Protein AF-A0AAU9V256-F1 (afdb_monomer_lite)

Sequence (180 aa):
MVLEILILAVAWWSEELAALKREMAKRRPKEDDSVRSTDSTFKGGRGGEDQMGIYRMLGRTVKRQKDPSLVRNVVELDVKSSAPIMVKTFYPEDSKEHDSKKHRRVRVLAELTDDGDFFRSMGPPPFTHLELKLANRSFDQKKAPSADGYTADICLHAINLDPDLFLFLLSRCLAIHHFP

Structure (mmCIF, N/CA/C/O backbone):
data_AF-A0AAU9V256-F1
#
_entry.id   AF-A0AAU9V256-F1
#
loop_
_atom_site.group_PDB
_atom_site.id
_atom_site.type_symbol
_atom_site.label_atom_id
_atom_site.label_alt_id
_atom_site.label_comp_id
_atom_site.label_asym_id
_atom_site.label_entity_id
_atom_site.label_seq_id
_atom_site.pdbx_PDB_ins_code
_atom_site.Cartn_x
_atom_site.Cartn_y
_atom_site.Cartn_z
_atom_site.occupancy
_atom_site.B_iso_or_equiv
_atom_site.auth_seq_id
_atom_site.auth_comp_id
_atom_site.auth_asym_id
_atom_site.auth_atom_id
_atom_site.pdbx_PDB_model_num
ATOM 1 N N . MET A 1 1 ? 4.091 9.582 -35.134 1.00 48.31 1 MET A N 1
ATOM 2 C CA . MET A 1 1 ? 3.535 8.240 -35.421 1.00 48.31 1 MET A CA 1
ATOM 3 C C . MET A 1 1 ? 2.966 7.515 -34.197 1.00 48.31 1 MET A C 1
ATOM 5 O O . MET A 1 1 ? 2.010 6.784 -34.376 1.00 48.31 1 MET A O 1
ATOM 9 N N . VAL A 1 2 ? 3.463 7.713 -32.965 1.00 42.72 2 VAL A N 1
ATOM 10 C CA . VAL A 1 2 ? 2.888 7.048 -31.764 1.00 42.72 2 VAL A CA 1
ATOM 11 C C . VAL A 1 2 ? 1.646 7.774 -31.206 1.00 42.72 2 VAL A C 1
ATOM 13 O O . VAL A 1 2 ? 0.757 7.146 -30.643 1.00 42.72 2 VAL A O 1
ATOM 16 N N . LEU A 1 3 ? 1.532 9.089 -31.427 1.00 38.72 3 LEU A N 1
ATOM 17 C CA . LEU A 1 3 ? 0.400 9.905 -30.957 1.00 38.72 3 LEU A CA 1
ATOM 18 C C . LEU A 1 3 ? -0.901 9.720 -31.763 1.00 38.72 3 LEU A C 1
ATOM 20 O O . LEU A 1 3 ? -1.975 9.919 -31.211 1.00 38.72 3 LEU A O 1
ATOM 24 N N . GLU A 1 4 ? -0.838 9.291 -33.027 1.00 41.19 4 GLU A N 1
ATOM 25 C CA . GLU A 1 4 ? -2.047 9.058 -33.842 1.00 41.19 4 GLU A CA 1
ATOM 26 C C . GLU A 1 4 ? -2.717 7.707 -33.548 1.00 41.19 4 GLU A C 1
ATOM 28 O O . GLU A 1 4 ? -3.932 7.582 -33.671 1.00 41.19 4 GLU A O 1
ATOM 33 N N . ILE A 1 5 ? -1.958 6.712 -33.076 1.00 48.91 5 ILE A N 1
ATOM 34 C CA . ILE A 1 5 ? -2.499 5.384 -32.741 1.00 48.91 5 ILE A CA 1
ATOM 35 C C . ILE A 1 5 ? -3.306 5.438 -31.430 1.00 48.91 5 ILE A C 1
ATOM 37 O O . ILE A 1 5 ? -4.350 4.800 -31.317 1.00 48.91 5 ILE A O 1
ATOM 41 N N . LEU A 1 6 ? -2.880 6.257 -30.461 1.00 41.66 6 LEU A N 1
ATOM 42 C CA . LEU A 1 6 ? -3.586 6.428 -29.183 1.00 41.66 6 LEU A CA 1
ATOM 43 C C . LEU A 1 6 ? -4.921 7.175 -29.326 1.00 41.66 6 LEU A C 1
ATOM 45 O O . LEU A 1 6 ? -5.868 6.861 -28.609 1.00 41.66 6 LEU A O 1
ATOM 49 N N . ILE A 1 7 ? -5.034 8.116 -30.269 1.00 46.03 7 ILE A N 1
ATOM 50 C CA . ILE A 1 7 ? -6.287 8.857 -30.498 1.00 46.03 7 ILE A CA 1
ATOM 51 C C . ILE A 1 7 ? -7.340 7.960 -31.172 1.00 46.03 7 ILE A C 1
ATOM 53 O O . ILE A 1 7 ? -8.519 8.029 -30.823 1.00 46.03 7 ILE A O 1
ATOM 57 N N . LEU A 1 8 ? -6.925 7.057 -32.066 1.00 45.56 8 LEU A N 1
ATOM 58 C CA . LEU A 1 8 ? -7.838 6.105 -32.707 1.00 45.56 8 LEU A CA 1
ATOM 59 C C . LEU A 1 8 ? -8.298 4.989 -31.753 1.00 45.56 8 LEU A C 1
ATOM 61 O O . LEU A 1 8 ? -9.453 4.575 -31.823 1.00 45.56 8 LEU A O 1
ATOM 65 N N . ALA A 1 9 ? -7.455 4.555 -30.810 1.00 44.78 9 ALA A N 1
ATOM 66 C CA . ALA A 1 9 ? -7.816 3.516 -29.839 1.00 44.78 9 ALA A CA 1
ATOM 67 C C . ALA A 1 9 ? -8.870 3.977 -28.809 1.00 44.78 9 ALA A C 1
ATOM 69 O O . ALA A 1 9 ? -9.720 3.187 -28.402 1.00 44.78 9 ALA A O 1
ATOM 70 N N . VAL A 1 10 ? -8.857 5.255 -28.408 1.00 45.84 10 VAL A N 1
ATOM 71 C CA . VAL A 1 10 ? -9.817 5.796 -27.423 1.00 45.84 10 VAL A CA 1
ATOM 72 C C . VAL A 1 10 ? -11.188 6.070 -28.052 1.00 45.84 10 VAL A C 1
ATOM 74 O O . VAL A 1 10 ? -12.213 5.852 -27.406 1.00 45.84 10 VAL A O 1
ATOM 77 N N . ALA A 1 11 ? -11.232 6.489 -29.321 1.00 45.78 11 ALA A N 1
ATOM 78 C CA . ALA A 1 11 ? -12.491 6.721 -30.032 1.00 45.78 11 ALA A CA 1
ATOM 79 C C . ALA A 1 11 ? -13.220 5.412 -30.397 1.00 45.78 11 ALA A C 1
ATOM 81 O O . ALA A 1 11 ? -14.449 5.378 -30.410 1.00 45.78 11 ALA A O 1
ATOM 82 N N . TRP A 1 12 ? -12.478 4.327 -30.638 1.00 41.53 12 TRP A N 1
ATOM 83 C CA . TRP A 1 12 ? -13.048 3.038 -31.045 1.00 41.53 12 TRP A CA 1
ATOM 84 C C . TRP A 1 12 ? -13.668 2.244 -29.879 1.00 41.53 12 TRP A C 1
ATOM 86 O O . TRP A 1 12 ? -14.605 1.473 -30.070 1.00 41.53 12 TRP A O 1
ATOM 96 N N . TRP A 1 13 ? -13.227 2.489 -28.641 1.00 44.19 13 TRP A N 1
ATOM 97 C CA . TRP A 1 13 ? -13.645 1.704 -27.471 1.00 44.19 13 TRP A CA 1
ATOM 98 C C . TRP A 1 13 ? -15.035 2.077 -26.907 1.00 44.19 13 TRP A C 1
ATOM 100 O O . TRP A 1 13 ? -15.613 1.323 -26.125 1.00 44.19 13 TRP A O 1
ATOM 110 N N . SER A 1 14 ? -15.606 3.228 -27.279 1.00 57.94 14 SER A N 1
ATOM 111 C CA . SER A 1 14 ? -16.827 3.761 -26.644 1.00 57.94 14 SER A CA 1
ATOM 112 C C . SER A 1 14 ? -18.132 3.202 -27.232 1.00 57.94 14 SER A C 1
ATOM 114 O O . SER A 1 14 ? -19.038 2.805 -26.492 1.00 57.94 14 SER A O 1
ATOM 116 N N . GLU A 1 15 ? -18.241 3.124 -28.561 1.00 58.03 15 GLU A N 1
ATOM 117 C CA . GLU A 1 15 ? -19.492 2.720 -29.221 1.00 58.03 15 GLU A CA 1
ATOM 118 C C . GLU A 1 15 ? -19.719 1.208 -29.187 1.00 58.03 15 GLU A C 1
ATOM 120 O O . GLU A 1 15 ? -20.846 0.765 -28.946 1.00 58.03 15 GLU A O 1
ATOM 125 N N . GLU A 1 16 ? -18.658 0.408 -29.328 1.00 57.62 16 GLU A N 1
ATOM 126 C CA . GLU A 1 16 ? -18.760 -1.049 -29.227 1.00 57.62 16 GLU A CA 1
ATOM 127 C C . GLU A 1 16 ? -19.142 -1.482 -27.811 1.00 57.62 16 GLU A C 1
ATOM 129 O O . GLU A 1 16 ? -20.026 -2.318 -27.661 1.00 57.62 16 GLU A O 1
ATOM 134 N N . LEU A 1 17 ? -18.601 -0.852 -26.759 1.00 59.59 17 LEU A N 1
ATOM 135 C CA . LEU A 1 17 ? -19.026 -1.113 -25.377 1.00 59.59 17 LEU A CA 1
ATOM 136 C C . LEU A 1 17 ? -20.462 -0.650 -25.104 1.00 59.59 17 LEU A C 1
ATOM 138 O O . LEU A 1 17 ? -21.177 -1.295 -24.331 1.00 59.59 17 LEU A O 1
ATOM 142 N N . ALA A 1 18 ? -20.916 0.437 -25.731 1.00 64.12 18 ALA A N 1
ATOM 143 C CA . ALA A 1 18 ? -22.306 0.876 -25.628 1.00 64.12 18 ALA A CA 1
ATOM 144 C C . ALA A 1 18 ? -23.266 -0.110 -26.320 1.00 64.12 18 ALA A C 1
ATOM 146 O O . ALA A 1 18 ? -24.335 -0.413 -25.779 1.00 64.12 18 ALA A O 1
ATOM 147 N N . ALA A 1 19 ? -22.880 -0.655 -27.476 1.00 70.25 19 ALA A N 1
ATOM 148 C CA . ALA A 1 19 ? -23.625 -1.698 -28.173 1.00 70.25 19 ALA A CA 1
ATOM 149 C C . ALA A 1 19 ? -23.603 -3.026 -27.396 1.00 70.25 19 ALA A C 1
ATOM 151 O O . ALA A 1 19 ? -24.653 -3.642 -27.208 1.00 70.25 19 ALA A O 1
ATOM 152 N N . LEU A 1 20 ? -22.449 -3.410 -26.843 1.00 61.28 20 LEU A N 1
ATOM 153 C CA . LEU A 1 20 ? -22.277 -4.624 -26.046 1.00 61.28 20 LEU A CA 1
ATOM 154 C C . LEU A 1 20 ? -23.084 -4.562 -24.743 1.00 61.28 20 LEU A C 1
ATOM 156 O O . LEU A 1 20 ? -23.711 -5.545 -24.362 1.00 61.28 20 LEU A O 1
ATOM 160 N N . LYS A 1 21 ? -23.151 -3.397 -24.082 1.00 64.31 21 LYS A N 1
ATOM 161 C CA . LYS A 1 21 ? -24.004 -3.189 -22.898 1.00 64.31 21 LYS A CA 1
ATOM 162 C C . LYS A 1 21 ? -25.494 -3.288 -23.234 1.00 64.31 21 LYS A C 1
ATOM 164 O O . LYS A 1 21 ? -26.251 -3.850 -22.443 1.00 64.31 21 LYS A O 1
ATOM 169 N N . ARG A 1 22 ? -25.927 -2.792 -24.401 1.00 68.06 22 ARG A N 1
ATOM 170 C CA . ARG A 1 22 ? -27.318 -2.944 -24.875 1.00 68.06 22 ARG A CA 1
ATOM 171 C C . ARG A 1 22 ? -27.646 -4.396 -25.230 1.00 68.06 22 ARG A C 1
ATOM 173 O O . ARG A 1 22 ? -28.740 -4.854 -24.912 1.00 68.06 22 ARG A O 1
ATOM 180 N N . GLU A 1 23 ? -26.702 -5.124 -25.820 1.00 68.06 23 GLU A N 1
ATOM 181 C CA . GLU A 1 23 ? -26.869 -6.536 -26.178 1.00 68.06 23 GLU A CA 1
ATOM 182 C C . GLU A 1 23 ? -26.848 -7.447 -24.938 1.00 68.06 23 GLU A C 1
ATOM 184 O O . GLU A 1 23 ? -27.715 -8.307 -24.785 1.00 68.06 23 GLU A O 1
ATOM 189 N N . MET A 1 24 ? -25.954 -7.198 -23.976 1.00 61.97 24 MET A N 1
ATOM 190 C CA . MET A 1 24 ? -25.928 -7.921 -22.698 1.00 61.97 24 MET A CA 1
ATOM 191 C C . MET A 1 24 ? -27.165 -7.636 -21.833 1.00 61.97 24 MET A C 1
ATOM 193 O O . MET A 1 24 ? -27.662 -8.535 -21.155 1.00 61.97 24 MET A O 1
ATOM 197 N N . ALA A 1 25 ? -27.739 -6.430 -21.910 1.00 62.41 25 ALA A N 1
ATOM 198 C CA . ALA A 1 25 ? -29.023 -6.131 -21.275 1.00 62.41 25 ALA A CA 1
ATOM 199 C C . ALA A 1 25 ? -30.199 -6.905 -21.906 1.00 62.41 25 ALA A C 1
ATOM 201 O O . ALA A 1 25 ? -31.168 -7.200 -21.205 1.00 62.41 25 ALA A O 1
ATOM 202 N N . LYS A 1 26 ? -30.100 -7.266 -23.193 1.00 60.38 26 LYS A N 1
ATOM 203 C CA . LYS A 1 26 ? -31.095 -8.061 -23.932 1.00 60.38 26 LYS A CA 1
ATOM 204 C C . LYS A 1 26 ? -30.964 -9.568 -23.693 1.00 60.38 26 LYS A C 1
ATOM 206 O O . LYS A 1 26 ? -31.946 -10.287 -23.839 1.00 60.38 26 LYS A O 1
ATOM 211 N N . ARG A 1 27 ? -29.767 -10.031 -23.317 1.00 54.31 27 ARG A N 1
ATOM 212 C CA . ARG A 1 27 ? -29.431 -11.451 -23.129 1.00 54.31 27 ARG A CA 1
ATOM 213 C C . ARG A 1 27 ? -29.483 -11.944 -21.689 1.00 54.31 27 ARG A C 1
ATOM 215 O O . ARG A 1 27 ? -29.092 -13.083 -21.464 1.00 54.31 27 ARG A O 1
ATOM 222 N N . ARG A 1 28 ? -29.962 -11.148 -20.724 1.00 49.38 28 ARG A N 1
ATOM 223 C CA . ARG A 1 28 ? -30.163 -11.646 -19.353 1.00 49.38 28 ARG A CA 1
ATOM 224 C C . ARG A 1 28 ? -31.109 -12.860 -19.382 1.00 49.38 28 ARG A C 1
ATOM 226 O O . ARG A 1 28 ? -32.288 -12.673 -19.693 1.00 49.38 28 ARG A O 1
ATOM 233 N N . PRO A 1 29 ? -30.630 -14.080 -19.081 1.00 49.44 29 PRO A N 1
ATOM 234 C CA . PRO A 1 29 ? -31.498 -15.239 -18.946 1.00 49.44 29 PRO A CA 1
ATOM 235 C C . PRO A 1 29 ? -32.359 -15.042 -17.698 1.00 49.44 29 PRO A C 1
ATOM 237 O O . PRO A 1 29 ? -31.872 -14.546 -16.681 1.00 49.44 29 PRO A O 1
ATOM 240 N N . LYS A 1 30 ? -33.643 -15.404 -17.770 1.00 48.97 30 LYS A N 1
ATOM 241 C CA . LYS A 1 30 ? -34.443 -15.593 -16.557 1.00 48.97 30 LYS A CA 1
ATOM 242 C C . LYS A 1 30 ? -33.883 -16.821 -15.849 1.00 48.97 30 LYS A C 1
ATOM 244 O O . LYS A 1 30 ? -33.902 -17.911 -16.406 1.00 48.97 30 LYS A O 1
ATOM 249 N N . GLU A 1 31 ? -33.312 -16.590 -14.681 1.00 42.66 31 GLU A N 1
ATOM 250 C CA . GLU A 1 31 ? -32.727 -17.612 -13.827 1.00 42.66 31 GLU A CA 1
ATOM 251 C C . GLU A 1 31 ? -33.878 -18.389 -13.168 1.00 42.66 31 GLU A C 1
ATOM 253 O O . GLU A 1 31 ? -34.562 -17.882 -12.279 1.00 42.66 31 GLU A O 1
ATOM 258 N N . ASP A 1 32 ? -34.155 -19.581 -13.701 1.00 37.22 32 ASP A N 1
ATOM 259 C CA . ASP A 1 32 ? -35.053 -20.570 -13.108 1.00 37.22 32 ASP A CA 1
ATOM 260 C C . ASP A 1 32 ? -34.256 -21.379 -12.072 1.00 37.22 32 ASP A C 1
ATOM 262 O O . ASP A 1 32 ? -33.474 -22.269 -12.410 1.00 37.22 32 ASP A O 1
ATOM 266 N N . ASP A 1 33 ? -34.448 -21.060 -10.792 1.00 39.25 33 ASP A N 1
ATOM 267 C CA . ASP A 1 33 ? -33.886 -21.813 -9.670 1.00 39.25 33 ASP A CA 1
ATOM 268 C C . ASP A 1 33 ? -34.671 -23.114 -9.448 1.00 39.25 33 ASP A C 1
ATOM 270 O O . ASP A 1 33 ? -35.721 -23.140 -8.798 1.00 39.25 33 ASP A O 1
ATOM 274 N N . SER A 1 34 ? -34.133 -24.233 -9.932 1.00 38.81 34 SER A N 1
ATOM 275 C CA . SER A 1 34 ? -34.590 -25.566 -9.540 1.00 38.81 34 SER A CA 1
ATOM 276 C C . SER A 1 34 ? -33.423 -26.448 -9.106 1.00 38.81 34 SER A C 1
ATOM 278 O O . SER A 1 34 ? -32.857 -27.129 -9.947 1.00 38.81 34 SER A O 1
ATOM 280 N N . VAL A 1 35 ? -33.113 -26.500 -7.803 1.00 36.81 35 VAL A N 1
ATOM 281 C CA . VAL A 1 35 ? -32.825 -27.756 -7.074 1.00 36.81 35 VAL A CA 1
ATOM 282 C C . VAL A 1 35 ? -33.070 -27.531 -5.573 1.00 36.81 35 VAL A C 1
ATOM 284 O O . VAL A 1 35 ? -32.238 -26.969 -4.863 1.00 36.81 35 VAL A O 1
ATOM 287 N N . ARG A 1 36 ? -34.182 -28.053 -5.043 1.00 36.78 36 ARG A N 1
ATOM 288 C CA . ARG A 1 36 ? -34.246 -28.484 -3.638 1.00 36.78 36 ARG A CA 1
ATOM 289 C C . ARG A 1 36 ? -35.082 -29.757 -3.535 1.00 36.78 36 ARG A C 1
ATOM 291 O O . ARG A 1 36 ? -36.273 -29.757 -3.813 1.00 36.78 36 ARG A O 1
ATOM 298 N N . SER A 1 37 ? -34.410 -30.825 -3.132 1.00 32.25 37 SER A N 1
ATOM 299 C CA . SER A 1 37 ? -34.946 -32.116 -2.692 1.00 32.25 37 SER A CA 1
ATOM 300 C C . SER A 1 37 ? -34.361 -32.308 -1.282 1.00 32.25 37 SER A C 1
ATOM 302 O O . SER A 1 37 ? -33.211 -31.925 -1.078 1.00 32.25 37 SER A O 1
ATOM 304 N N . THR A 1 38 ? -35.041 -32.750 -0.228 1.00 37.66 38 THR A N 1
ATOM 305 C CA . THR A 1 38 ? -36.134 -33.720 -0.095 1.00 37.66 38 THR A CA 1
ATOM 306 C C . THR A 1 38 ? -36.946 -33.471 1.190 1.00 37.66 38 THR A C 1
ATOM 308 O O . THR A 1 38 ? -36.399 -33.019 2.194 1.00 37.66 38 THR A O 1
ATOM 311 N N . ASP A 1 39 ? -38.211 -33.899 1.139 1.00 31.80 39 ASP A N 1
ATOM 312 C CA . ASP A 1 39 ? -39.019 -34.546 2.191 1.00 31.80 39 ASP A CA 1
ATOM 313 C C . ASP A 1 39 ? -39.382 -33.832 3.508 1.00 31.80 39 ASP A C 1
ATOM 315 O O . ASP A 1 39 ? -38.611 -33.751 4.457 1.00 31.80 39 ASP A O 1
ATOM 319 N N . SER A 1 40 ? -40.676 -33.548 3.703 1.00 35.94 40 SER A N 1
ATOM 320 C CA . SER A 1 40 ? -41.632 -34.601 4.107 1.00 35.94 40 SER A CA 1
ATOM 321 C C . SER A 1 40 ? -43.061 -34.055 4.303 1.00 35.94 40 SER A C 1
ATOM 323 O O . SER A 1 40 ? -43.328 -33.155 5.090 1.00 35.94 40 SER A O 1
ATOM 325 N N . THR A 1 41 ? -43.976 -34.645 3.535 1.00 42.78 41 THR A N 1
ATOM 326 C CA . THR A 1 41 ? -45.342 -35.079 3.883 1.00 42.78 41 THR A CA 1
ATOM 327 C C . THR A 1 41 ? -46.228 -34.212 4.798 1.00 42.78 41 THR A C 1
ATOM 329 O O . THR A 1 41 ? -46.196 -34.341 6.018 1.00 42.78 41 THR A O 1
ATOM 332 N N . PHE A 1 42 ? -47.225 -33.545 4.201 1.00 29.19 42 PHE A N 1
ATOM 333 C CA . PHE A 1 42 ? -48.564 -33.436 4.803 1.00 29.19 42 PHE A CA 1
ATOM 334 C C . PHE A 1 42 ? -49.650 -33.556 3.719 1.00 29.19 42 PHE A C 1
ATOM 336 O O . PHE A 1 42 ? -49.669 -32.804 2.747 1.00 29.19 42 PHE A O 1
ATOM 343 N N . LYS A 1 43 ? -50.520 -34.566 3.860 1.00 39.59 43 LYS A N 1
ATOM 344 C CA . LYS A 1 43 ? -51.619 -34.899 2.939 1.00 39.59 43 LYS A CA 1
ATOM 345 C C . LYS A 1 43 ? -52.913 -34.188 3.353 1.00 39.59 43 LYS A C 1
ATOM 347 O O . LYS A 1 43 ? -53.278 -34.259 4.520 1.00 39.59 43 LYS A O 1
ATOM 352 N N . GLY A 1 44 ? -53.687 -33.718 2.368 1.00 31.17 44 GLY A N 1
ATOM 353 C CA . GLY A 1 44 ? -55.155 -33.787 2.423 1.00 31.17 44 GLY A CA 1
ATOM 354 C C . GLY A 1 44 ? -55.924 -32.592 1.851 1.00 31.17 44 GLY A C 1
ATOM 355 O O . GLY A 1 44 ? -55.993 -31.552 2.490 1.00 31.17 44 GLY A O 1
ATOM 356 N N . GLY A 1 45 ? -56.597 -32.804 0.711 1.00 30.47 45 GLY A N 1
ATOM 357 C CA . GLY A 1 45 ? -57.720 -31.978 0.241 1.00 30.47 45 GLY A CA 1
ATOM 358 C C . GLY A 1 45 ? -57.773 -31.811 -1.280 1.00 30.47 45 GLY A C 1
ATOM 359 O O . GLY A 1 45 ? -57.103 -30.943 -1.819 1.00 30.47 45 GLY A O 1
ATOM 360 N N . ARG A 1 46 ? -58.559 -32.645 -1.978 1.00 38.97 46 ARG A N 1
ATOM 361 C CA . ARG A 1 46 ? -58.845 -32.515 -3.421 1.00 38.97 46 ARG A CA 1
ATOM 362 C C . ARG A 1 46 ? -60.056 -31.608 -3.644 1.00 38.97 46 ARG A C 1
ATOM 364 O O . ARG A 1 46 ? -61.086 -31.848 -3.020 1.00 38.97 46 ARG A O 1
ATOM 371 N N . GLY A 1 47 ? -59.958 -30.692 -4.607 1.00 32.09 47 GLY A N 1
ATOM 372 C CA . GLY A 1 47 ? -61.119 -30.111 -5.285 1.00 32.09 47 GLY A CA 1
ATOM 373 C C . GLY A 1 47 ? -60.876 -28.730 -5.895 1.00 32.09 47 GLY A C 1
ATOM 374 O O . GLY A 1 47 ? -60.948 -27.745 -5.172 1.00 32.09 47 GLY A O 1
ATOM 375 N N . GLY A 1 48 ? -60.688 -28.678 -7.220 1.00 36.28 48 GLY A N 1
ATOM 376 C CA . GLY A 1 48 ? -61.000 -27.503 -8.047 1.00 36.28 48 GLY A CA 1
ATOM 377 C C . GLY A 1 48 ? -59.814 -26.683 -8.565 1.00 36.28 48 GLY A C 1
ATOM 378 O O . GLY A 1 48 ? -59.419 -25.708 -7.938 1.00 36.28 48 GLY A O 1
ATOM 379 N N . GLU A 1 49 ? -59.316 -27.079 -9.735 1.00 43.12 49 GLU A N 1
ATOM 380 C CA . GLU A 1 49 ? -58.572 -26.288 -10.734 1.00 43.12 49 GLU A CA 1
ATOM 381 C C . GLU A 1 49 ? -59.243 -24.916 -11.003 1.00 43.12 49 GLU A C 1
ATOM 383 O O . GLU A 1 49 ? -60.466 -24.822 -10.960 1.00 43.12 49 GLU A O 1
ATOM 388 N N . ASP A 1 50 ? -58.604 -23.791 -11.332 1.00 47.22 50 ASP A N 1
ATOM 389 C CA . ASP A 1 50 ? -57.206 -23.392 -11.490 1.00 47.22 50 ASP A CA 1
ATOM 390 C C . ASP A 1 50 ? -57.166 -21.844 -11.562 1.00 47.22 50 ASP A C 1
ATOM 392 O O . ASP A 1 50 ? -58.143 -21.203 -11.947 1.00 47.22 50 ASP A O 1
ATOM 396 N N . GLN A 1 51 ? -55.999 -21.253 -11.269 1.00 46.53 51 GLN A N 1
ATOM 397 C CA . GLN A 1 51 ? -55.601 -19.846 -11.518 1.00 46.53 51 GLN A CA 1
ATOM 398 C C . GLN A 1 51 ? -55.884 -18.755 -10.468 1.00 46.53 51 GLN A C 1
ATOM 400 O O . GLN A 1 51 ? -55.945 -17.571 -10.797 1.00 46.53 51 GLN A O 1
ATOM 405 N N . MET A 1 52 ? -55.892 -19.075 -9.177 1.00 45.88 52 MET A N 1
ATOM 406 C CA . MET A 1 52 ? -55.642 -18.055 -8.149 1.00 45.88 52 MET A CA 1
ATOM 407 C C . MET A 1 52 ? -54.852 -18.656 -6.996 1.00 45.88 52 MET A C 1
ATOM 409 O O . MET A 1 52 ? -55.417 -19.302 -6.122 1.00 45.88 52 MET A O 1
ATOM 413 N N . GLY A 1 53 ? -53.539 -18.430 -6.960 1.00 48.78 53 GLY A N 1
ATOM 414 C CA . GLY A 1 53 ? -52.781 -18.782 -5.760 1.00 48.78 53 GLY A CA 1
ATOM 415 C C . GLY A 1 53 ? -51.304 -19.047 -5.968 1.00 48.78 53 GLY A C 1
ATOM 416 O O . GLY A 1 53 ? -50.833 -20.118 -5.617 1.00 48.78 53 GLY A O 1
ATOM 417 N N . ILE A 1 54 ? -50.546 -18.079 -6.485 1.00 38.78 54 ILE A N 1
ATOM 418 C CA . ILE A 1 54 ? -49.081 -18.131 -6.398 1.00 38.78 54 ILE A CA 1
ATOM 419 C C . ILE A 1 54 ? -48.608 -16.872 -5.659 1.00 38.78 54 ILE A C 1
ATOM 421 O O . ILE A 1 54 ? -48.416 -15.802 -6.224 1.00 38.78 54 ILE A O 1
ATOM 425 N N . TYR A 1 55 ? -48.515 -17.042 -4.337 1.00 45.38 55 TYR A N 1
ATOM 426 C CA . TYR A 1 55 ? -47.688 -16.319 -3.369 1.00 45.38 55 TYR A CA 1
ATOM 427 C C . TYR A 1 55 ? -47.822 -14.793 -3.277 1.00 45.38 55 TYR A C 1
ATOM 429 O O . TYR A 1 55 ? -46.885 -14.037 -3.517 1.00 45.38 55 TYR A O 1
ATOM 437 N N . ARG A 1 56 ? -48.913 -14.344 -2.645 1.00 54.25 56 ARG A N 1
ATOM 438 C CA . ARG A 1 56 ? -48.847 -13.167 -1.763 1.00 54.25 56 ARG A CA 1
ATOM 439 C C . ARG A 1 56 ? -48.275 -13.577 -0.400 1.00 54.25 56 ARG A C 1
ATOM 441 O O . ARG A 1 56 ? -48.924 -13.413 0.625 1.00 54.25 56 ARG A O 1
ATOM 448 N N . MET A 1 57 ? -47.061 -14.121 -0.372 1.00 49.81 57 MET A N 1
ATOM 449 C CA . MET A 1 57 ? -46.307 -14.241 0.878 1.00 49.81 57 MET A CA 1
ATOM 450 C C . MET A 1 57 ? -45.446 -12.990 1.000 1.00 49.81 57 MET A C 1
ATOM 452 O O . MET A 1 57 ? -44.231 -13.012 0.838 1.00 49.81 57 MET A O 1
ATOM 456 N N . LEU A 1 58 ? -46.127 -11.870 1.275 1.00 52.75 58 LEU A N 1
ATOM 457 C CA . LEU A 1 58 ? -45.529 -10.775 2.027 1.00 52.75 58 LEU A CA 1
ATOM 458 C C . LEU A 1 58 ? -45.031 -11.415 3.322 1.00 52.75 58 LEU A C 1
ATOM 460 O O . LEU A 1 58 ? -45.805 -11.596 4.265 1.00 52.75 58 LEU A O 1
ATOM 464 N N . GLY A 1 59 ? -43.763 -11.835 3.337 1.00 48.69 59 GLY A N 1
ATOM 465 C CA . GLY A 1 59 ? -43.083 -12.162 4.575 1.00 48.69 59 GLY A CA 1
ATOM 466 C C . GLY A 1 59 ? -43.359 -10.991 5.497 1.00 48.69 59 GLY A C 1
ATOM 467 O O . GLY A 1 59 ? -43.118 -9.847 5.110 1.00 48.69 59 GLY A O 1
ATOM 468 N N . ARG A 1 60 ? -43.986 -11.256 6.647 1.00 54.53 60 ARG A N 1
ATOM 469 C CA . ARG A 1 60 ? -44.182 -10.235 7.671 1.00 54.53 60 ARG A CA 1
ATOM 470 C C . ARG A 1 60 ? -42.792 -9.682 7.949 1.00 54.53 60 ARG A C 1
ATOM 472 O O . ARG A 1 60 ? -42.009 -10.324 8.642 1.00 54.53 60 ARG A O 1
ATOM 479 N N . THR A 1 61 ? -42.460 -8.534 7.366 1.00 54.94 61 THR A N 1
ATOM 480 C CA . THR A 1 61 ? -41.287 -7.780 7.758 1.00 54.94 61 THR A CA 1
ATOM 481 C C . THR A 1 61 ? -41.577 -7.428 9.197 1.00 54.94 61 THR A C 1
ATOM 483 O O . THR A 1 61 ? -42.439 -6.597 9.492 1.00 54.94 61 THR A O 1
ATOM 486 N N . VAL A 1 62 ? -40.922 -8.136 10.118 1.00 63.00 62 VAL A N 1
ATOM 487 C CA . VAL A 1 62 ? -40.792 -7.648 11.483 1.00 63.00 62 VAL A CA 1
ATOM 488 C C . VAL A 1 62 ? -40.298 -6.224 11.299 1.00 63.00 62 VAL A C 1
ATOM 490 O O . VAL A 1 62 ? -39.265 -6.021 10.656 1.00 63.00 62 VAL A O 1
ATOM 493 N N . LYS A 1 63 ? -41.109 -5.238 11.710 1.00 64.94 63 LYS A N 1
ATOM 494 C CA . LYS A 1 63 ? -40.724 -3.831 11.608 1.00 64.94 63 LYS A CA 1
ATOM 495 C C . LYS A 1 63 ? -39.318 -3.758 12.178 1.00 64.94 63 LYS A C 1
ATOM 497 O O . LYS A 1 63 ? -39.135 -4.141 13.333 1.00 64.94 63 LYS A O 1
ATOM 502 N N . ARG A 1 64 ? -38.345 -3.363 11.347 1.00 64.19 64 ARG A N 1
ATOM 503 C CA . ARG A 1 64 ? -36.959 -3.187 11.779 1.00 64.19 64 ARG A CA 1
ATOM 504 C C . ARG A 1 64 ? -37.032 -2.381 13.067 1.00 64.19 64 ARG A C 1
ATOM 506 O O . ARG A 1 64 ? -37.592 -1.282 13.050 1.00 64.19 64 ARG A O 1
ATOM 513 N N . GLN A 1 65 ? -36.600 -2.975 14.181 1.00 64.88 65 GLN A N 1
ATOM 514 C CA . GLN A 1 65 ? -36.535 -2.232 15.430 1.00 64.88 65 GLN A CA 1
ATOM 515 C C . GLN A 1 65 ? -35.693 -0.998 15.131 1.00 64.88 65 GLN A C 1
ATOM 517 O O . GLN A 1 65 ? -34.623 -1.113 1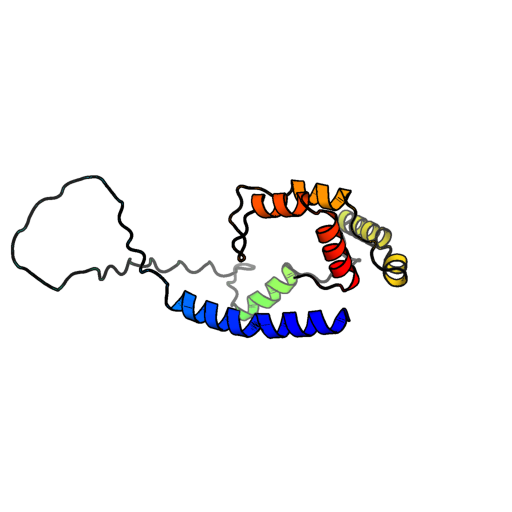4.532 1.00 64.88 65 GLN A O 1
ATOM 522 N N . LYS A 1 66 ? -36.250 0.184 15.412 1.00 66.62 66 LYS A N 1
ATOM 523 C CA . LYS A 1 66 ? -35.489 1.420 15.267 1.00 66.62 66 LYS A CA 1
ATOM 524 C C . LYS A 1 66 ? -34.266 1.285 16.161 1.00 66.62 66 LYS A C 1
ATOM 526 O O . LYS A 1 66 ? -34.410 0.891 17.318 1.00 66.62 66 LYS A O 1
ATOM 531 N N . ASP A 1 67 ? -33.103 1.590 15.599 1.00 73.69 67 ASP A N 1
ATOM 532 C CA . ASP A 1 67 ? -31.878 1.679 16.380 1.00 73.69 67 ASP A CA 1
ATOM 533 C C . ASP A 1 67 ? -32.121 2.654 17.549 1.00 73.69 67 ASP A C 1
ATOM 535 O O . ASP A 1 67 ? -32.839 3.649 17.372 1.00 73.69 67 ASP A O 1
ATOM 539 N N . PRO A 1 68 ? -31.616 2.346 18.755 1.00 73.31 68 PRO A N 1
ATOM 540 C CA . PRO A 1 68 ? -31.880 3.159 19.933 1.00 73.31 68 PRO A CA 1
ATOM 541 C C . PRO A 1 68 ? -31.386 4.596 19.726 1.00 73.31 68 PRO A C 1
ATOM 543 O O . PRO A 1 68 ? -30.313 4.820 19.161 1.00 73.31 68 PRO A O 1
ATOM 546 N N . SER A 1 69 ? -32.173 5.568 20.196 1.00 73.75 69 SER A N 1
ATOM 547 C CA . SER A 1 69 ? -31.809 6.987 20.180 1.00 73.75 69 SER A CA 1
ATOM 548 C C . SER A 1 69 ? -30.474 7.211 20.895 1.00 73.75 69 SER A C 1
ATOM 550 O O . SER A 1 69 ? -30.170 6.559 21.896 1.00 73.75 69 SER A O 1
ATOM 552 N N . LEU A 1 70 ? -29.678 8.170 20.418 1.00 76.12 70 LEU A N 1
ATOM 553 C CA . LEU A 1 70 ? -28.459 8.576 21.115 1.00 76.12 70 LEU A CA 1
ATOM 554 C C . LEU A 1 70 ? -28.836 9.227 22.448 1.00 76.12 70 LEU A C 1
ATOM 556 O O . LEU A 1 70 ? -29.451 10.291 22.467 1.00 76.12 70 LEU A O 1
ATOM 560 N N . VAL A 1 71 ? -28.447 8.598 23.555 1.00 80.19 71 VAL A N 1
ATOM 561 C CA . VAL A 1 71 ? -28.659 9.127 24.906 1.00 80.19 71 VAL A CA 1
ATOM 562 C C . VAL A 1 71 ? -27.358 9.730 25.415 1.00 80.19 71 VAL A C 1
ATOM 564 O O . VAL A 1 71 ? -26.325 9.061 25.457 1.00 80.19 71 VAL A O 1
ATOM 567 N N . ARG A 1 72 ? -27.398 10.991 25.848 1.00 76.44 72 ARG A N 1
ATOM 568 C CA . ARG A 1 72 ? -26.281 11.642 26.543 1.00 76.44 72 ARG A CA 1
ATOM 569 C C . ARG A 1 72 ? -26.808 12.274 27.820 1.00 76.44 72 ARG A C 1
ATOM 571 O O . ARG A 1 72 ? -27.774 13.025 27.776 1.00 76.44 72 ARG A O 1
ATOM 578 N N . ASN A 1 73 ? -26.184 11.962 28.956 1.00 79.50 73 ASN A N 1
ATOM 579 C CA . ASN A 1 73 ? -26.616 12.441 30.275 1.00 79.50 73 ASN A CA 1
ATOM 580 C C . ASN A 1 73 ? -28.120 12.208 30.532 1.00 79.50 73 ASN A C 1
ATOM 582 O O . ASN A 1 73 ? -28.814 13.100 31.008 1.00 79.50 73 ASN A O 1
ATOM 586 N N . VAL A 1 74 ? -28.619 11.008 30.205 1.00 77.38 74 VAL A N 1
ATOM 587 C CA . VAL A 1 74 ? -30.024 10.588 30.411 1.00 77.38 74 VAL A CA 1
ATOM 588 C C . VAL A 1 74 ? -31.049 11.293 29.494 1.00 77.38 74 VAL A C 1
ATOM 590 O O . VAL A 1 74 ? -32.242 11.036 29.599 1.00 77.38 74 VAL A O 1
ATOM 593 N N . VAL A 1 75 ? -30.614 12.124 28.538 1.00 81.00 75 VAL A N 1
ATOM 594 C CA . VAL A 1 75 ? -31.498 12.790 27.564 1.00 81.00 75 VAL A CA 1
ATOM 595 C C . VAL A 1 75 ? -31.328 12.172 26.177 1.00 81.00 75 VAL A C 1
ATOM 597 O O . VAL A 1 75 ? -30.204 12.053 25.682 1.00 81.00 75 VAL A O 1
ATOM 600 N N . GLU A 1 76 ? -32.442 11.791 25.546 1.00 83.06 76 GLU A N 1
ATOM 601 C CA . GLU A 1 76 ? -32.473 11.399 24.132 1.00 83.06 76 GLU A CA 1
ATOM 602 C C . GLU A 1 76 ? -32.233 12.616 23.233 1.00 83.06 76 GLU A C 1
ATOM 604 O O .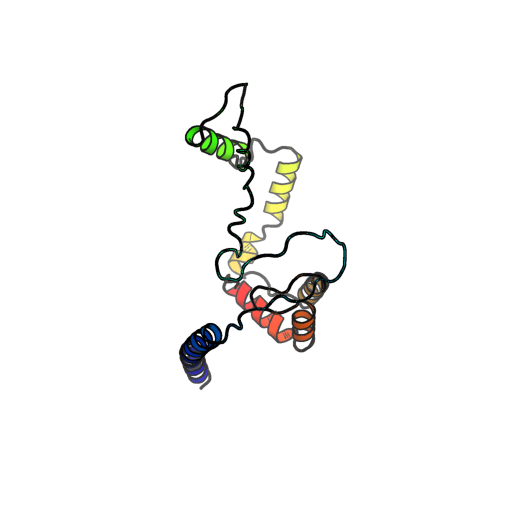 GLU A 1 76 ? -32.897 13.647 23.352 1.00 83.06 76 GLU A O 1
ATOM 609 N N . LEU A 1 77 ? -31.266 12.497 22.326 1.00 78.19 77 LEU A N 1
ATOM 610 C CA . LEU A 1 77 ? -30.897 13.552 21.392 1.00 78.19 77 LEU A CA 1
ATOM 611 C C . LEU A 1 77 ? -31.632 13.379 20.061 1.00 78.19 77 LEU A C 1
ATOM 613 O O . LEU A 1 77 ? -31.638 12.299 19.472 1.00 78.19 77 LEU A O 1
ATOM 617 N N . ASP A 1 78 ? -32.194 14.480 19.564 1.00 83.62 78 ASP A N 1
ATOM 618 C CA . ASP A 1 78 ? -32.707 14.568 18.197 1.00 83.62 78 ASP A CA 1
ATOM 619 C C . ASP A 1 78 ? -31.567 14.446 17.169 1.00 83.62 78 ASP A C 1
ATOM 621 O O . ASP A 1 78 ? -30.411 14.775 17.438 1.00 83.62 78 ASP A O 1
ATOM 625 N N . VAL A 1 79 ? -31.895 14.012 15.953 1.00 79.12 79 VAL A N 1
ATOM 626 C CA . VAL A 1 79 ? -30.934 13.781 14.864 1.00 79.12 79 VAL A CA 1
ATOM 627 C C . VAL A 1 79 ? -30.149 15.054 14.522 1.00 79.12 79 VAL A C 1
ATOM 629 O O . VAL A 1 79 ? -28.948 14.994 14.260 1.00 79.12 79 VAL A O 1
ATOM 632 N N . LYS A 1 80 ? -30.798 16.226 14.554 1.00 84.00 80 LYS A N 1
ATOM 633 C CA . LYS A 1 80 ? -30.137 17.502 14.231 1.00 84.00 80 LYS A CA 1
ATOM 634 C C . LYS A 1 80 ? -29.176 17.964 15.322 1.00 84.00 80 LYS A C 1
ATOM 636 O O . LYS A 1 80 ? -28.173 18.602 15.013 1.00 84.00 80 LYS A O 1
ATOM 641 N N . SER A 1 81 ? -29.475 17.660 16.583 1.00 82.69 81 SER A N 1
ATOM 642 C CA . SER A 1 81 ? -28.628 18.036 17.716 1.00 82.69 81 SER A CA 1
ATOM 643 C C . SER A 1 81 ? -27.529 17.007 17.985 1.00 82.69 81 SER A C 1
ATOM 645 O O . SER A 1 81 ? -26.444 17.385 18.427 1.00 82.69 81 SER A O 1
ATOM 647 N N . SER A 1 82 ? -27.753 15.731 17.661 1.00 84.94 82 SER A N 1
ATOM 648 C CA . SER A 1 82 ? -26.772 14.659 17.836 1.00 84.94 82 SER A CA 1
ATOM 649 C C . SER A 1 82 ? -25.640 14.714 16.807 1.00 84.94 82 SER A C 1
ATOM 651 O O . SER A 1 82 ? -24.482 14.512 17.174 1.00 84.94 82 SER A O 1
ATOM 653 N N . ALA A 1 83 ? -25.935 15.065 15.551 1.00 84.75 83 ALA A N 1
ATOM 654 C CA . ALA A 1 83 ? -24.946 15.137 14.475 1.00 84.75 83 ALA A CA 1
ATOM 655 C C . ALA A 1 83 ? -23.709 16.009 14.805 1.00 84.75 83 ALA A C 1
ATOM 657 O O . ALA A 1 83 ? -22.593 15.488 14.745 1.00 84.75 83 ALA A O 1
ATOM 658 N N . PRO A 1 84 ? -23.830 17.288 15.221 1.00 86.62 84 PRO A N 1
ATOM 659 C CA . PRO A 1 84 ? -22.656 18.105 15.549 1.00 86.62 84 PRO A CA 1
ATOM 660 C C . PRO A 1 84 ? -21.904 17.593 16.785 1.00 86.62 84 PRO A C 1
ATOM 662 O O . PRO A 1 84 ? -20.687 17.751 16.885 1.00 86.62 84 PRO A O 1
ATOM 665 N N . ILE A 1 85 ? -22.608 16.957 17.725 1.00 85.44 85 ILE A N 1
ATOM 666 C CA . ILE A 1 85 ? -22.000 16.349 18.911 1.00 85.44 85 ILE A CA 1
ATOM 667 C C . ILE A 1 85 ? -21.145 15.143 18.511 1.00 85.44 85 ILE A C 1
ATOM 669 O O . ILE A 1 85 ? -20.031 14.993 19.018 1.00 85.44 85 ILE A O 1
ATOM 673 N N . MET A 1 86 ? -21.637 14.308 17.593 1.00 84.56 86 MET A N 1
ATOM 674 C CA . MET A 1 86 ? -20.876 13.190 17.037 1.00 84.56 86 MET A CA 1
ATOM 675 C C . MET A 1 86 ? -19.637 13.687 16.304 1.00 84.56 86 MET A C 1
ATOM 677 O O . MET A 1 86 ? -18.556 13.172 16.564 1.00 84.56 86 MET A O 1
ATOM 681 N N . VAL A 1 87 ? -19.766 14.725 15.471 1.00 88.31 87 VAL A N 1
ATOM 682 C CA . VAL A 1 87 ? -18.614 15.299 14.764 1.00 88.31 87 VAL A CA 1
ATOM 683 C C . VAL A 1 87 ? -17.540 15.733 15.759 1.00 88.31 87 VAL A C 1
ATOM 685 O O . VAL A 1 87 ? -16.416 15.261 15.674 1.00 88.31 87 VAL A O 1
ATOM 688 N N . LYS A 1 88 ? -17.895 16.521 16.779 1.00 85.94 88 LYS A N 1
ATOM 689 C CA . LYS A 1 88 ? -16.927 16.984 17.789 1.00 85.94 88 LYS A CA 1
ATOM 690 C C . LYS A 1 88 ? -16.316 15.862 18.632 1.00 85.94 88 LYS A C 1
ATOM 692 O O . LYS A 1 88 ? -15.199 16.007 19.112 1.00 85.94 88 LYS A O 1
ATOM 697 N N . THR A 1 89 ? -17.058 14.778 18.864 1.00 86.69 89 THR A N 1
ATOM 698 C CA . THR A 1 89 ? -16.595 13.674 19.721 1.00 86.69 89 THR A CA 1
ATOM 699 C C . THR A 1 89 ? -15.714 12.692 18.949 1.00 86.69 89 THR A C 1
ATOM 701 O O . THR A 1 89 ? -14.703 12.242 19.479 1.00 86.69 89 THR A O 1
ATOM 704 N N . PHE A 1 90 ? -16.089 12.352 17.714 1.00 86.56 90 PHE A N 1
ATOM 705 C CA . PHE A 1 90 ? -15.379 11.367 16.892 1.00 86.56 90 PHE A CA 1
ATOM 706 C C . PHE A 1 90 ? -14.299 11.985 16.001 1.00 86.56 90 PHE A C 1
ATOM 708 O O . PHE A 1 90 ? -13.355 11.292 15.635 1.00 86.56 90 PHE A O 1
ATOM 715 N N . TYR A 1 91 ? -14.414 13.275 15.689 1.00 85.12 91 TYR A N 1
ATOM 716 C CA . TYR A 1 91 ? -13.472 14.022 14.859 1.00 85.12 91 TYR A CA 1
ATOM 717 C C . TYR A 1 91 ? -13.059 15.315 15.579 1.00 85.12 91 TYR A C 1
ATOM 719 O O . TYR A 1 91 ? -13.430 16.411 15.150 1.00 85.12 91 TYR A O 1
ATOM 727 N N . PRO A 1 92 ? -12.354 15.209 16.720 1.00 84.69 92 PRO A N 1
ATOM 728 C CA . PRO A 1 92 ? -11.821 16.382 17.399 1.00 84.69 92 PRO A CA 1
ATOM 729 C C . PRO A 1 92 ? -10.804 17.106 16.508 1.00 84.69 92 PRO A C 1
ATOM 731 O O . PRO A 1 92 ? -10.167 16.497 15.647 1.00 84.69 92 PRO A O 1
ATOM 734 N N . GLU A 1 93 ? -10.639 18.407 16.736 1.00 84.00 93 GLU A N 1
ATOM 735 C CA . GLU A 1 93 ? -9.594 19.184 16.070 1.00 84.00 93 GLU A CA 1
ATOM 736 C C . GLU A 1 93 ? -8.209 18.652 16.458 1.00 84.00 93 GLU A C 1
ATOM 738 O O . GLU A 1 93 ? -7.930 18.386 17.631 1.00 84.00 93 GLU A O 1
ATOM 743 N N . ASP A 1 94 ? -7.342 18.485 15.459 1.00 84.88 94 ASP A N 1
ATOM 744 C CA . ASP A 1 94 ? -5.992 17.968 15.652 1.00 84.88 94 ASP A CA 1
ATOM 745 C C . ASP A 1 94 ? -5.096 19.042 16.296 1.00 84.88 94 ASP A C 1
ATOM 747 O O . ASP A 1 94 ? -4.544 19.903 15.612 1.00 84.88 94 ASP A O 1
ATOM 751 N N . SER A 1 95 ? -4.973 19.021 17.628 1.00 85.38 95 SER A N 1
ATOM 752 C CA . SER A 1 95 ? -4.173 19.988 18.393 1.00 85.38 95 SER A CA 1
ATOM 753 C C . SER A 1 95 ? -2.964 19.338 19.066 1.00 85.38 95 SER A C 1
ATOM 755 O O . SER A 1 95 ? -3.092 18.391 19.845 1.00 85.38 95 SER A O 1
ATOM 757 N N . LYS A 1 96 ? -1.776 19.926 18.852 1.00 86.38 96 LYS A N 1
ATOM 758 C CA . LYS A 1 96 ? -0.513 19.493 19.485 1.00 86.38 96 LYS A CA 1
ATOM 759 C C . LYS A 1 96 ? -0.518 19.669 21.011 1.00 86.38 96 LYS A C 1
ATOM 761 O O . LYS A 1 96 ? 0.264 19.032 21.719 1.00 86.38 96 LYS A O 1
ATOM 766 N N . GLU A 1 97 ? -1.377 20.547 21.525 1.00 86.75 97 GLU A N 1
ATOM 767 C CA . GLU A 1 97 ? -1.436 20.926 22.941 1.00 86.75 97 GLU A CA 1
ATOM 768 C C . GLU A 1 97 ? -2.116 19.846 23.787 1.00 86.75 97 GLU A C 1
ATOM 770 O O . GLU A 1 97 ? -1.684 19.565 24.907 1.00 86.75 97 GLU A O 1
ATOM 775 N N . HIS A 1 98 ? -3.141 19.196 23.230 1.00 84.44 98 HIS A N 1
ATOM 776 C CA . HIS A 1 98 ? -3.908 18.136 23.889 1.00 84.44 98 HIS A CA 1
ATOM 777 C C . HIS A 1 98 ? -3.392 16.726 23.570 1.00 84.44 98 HIS A C 1
ATOM 779 O O . HIS A 1 98 ? -3.980 15.729 23.996 1.00 84.44 98 HIS A O 1
ATOM 785 N N . ASP A 1 99 ? -2.269 16.626 22.856 1.00 87.75 99 ASP A N 1
ATOM 786 C CA . ASP A 1 99 ? -1.659 15.347 22.525 1.00 87.75 99 ASP A CA 1
ATOM 787 C C . ASP A 1 99 ? -1.166 14.615 23.778 1.00 87.75 99 ASP A C 1
ATOM 789 O O . ASP A 1 99 ? -0.357 15.115 24.570 1.00 87.75 99 ASP A O 1
ATOM 793 N N . SER A 1 100 ? -1.577 13.350 23.904 1.00 88.94 100 SER A N 1
ATOM 794 C CA . SER A 1 100 ? -0.966 12.429 24.861 1.00 88.94 100 SER A CA 1
ATOM 795 C C . SER A 1 100 ? 0.529 12.257 24.561 1.00 88.94 100 SER A C 1
ATOM 797 O O . SER A 1 100 ? 0.984 12.433 23.428 1.00 88.94 100 SER A O 1
ATOM 799 N N . LYS A 1 101 ? 1.321 11.808 25.545 1.00 92.69 101 LYS A N 1
ATOM 800 C CA . LYS A 1 101 ? 2.759 11.532 25.341 1.00 92.69 101 LYS A CA 1
ATOM 801 C C . LYS A 1 101 ? 3.017 10.574 24.167 1.00 92.69 101 LYS A C 1
ATOM 803 O O . LYS A 1 101 ? 4.035 10.703 23.491 1.00 92.69 101 LYS A O 1
ATOM 808 N N . LYS A 1 102 ? 2.110 9.619 23.920 1.00 92.25 102 LYS A N 1
ATOM 809 C CA . LYS A 1 102 ? 2.187 8.704 22.772 1.00 92.25 102 LYS A CA 1
ATOM 810 C C . LYS A 1 102 ? 1.884 9.434 21.463 1.00 92.25 102 LYS A C 1
ATOM 812 O O . LYS A 1 102 ? 2.659 9.292 20.526 1.00 92.25 102 LYS A O 1
ATOM 817 N N . HIS A 1 103 ? 0.812 10.223 21.409 1.00 90.31 103 HIS A N 1
ATOM 818 C CA . HIS A 1 103 ? 0.428 10.967 20.202 1.00 90.31 103 HIS A CA 1
ATOM 819 C C . HIS A 1 103 ? 1.503 11.975 19.803 1.00 90.31 103 HIS A C 1
ATOM 821 O O . HIS A 1 103 ? 1.928 11.985 18.655 1.00 90.31 103 HIS A O 1
ATOM 827 N N . ARG A 1 104 ? 2.064 12.699 20.779 1.00 91.50 104 ARG A N 1
ATOM 828 C CA . ARG A 1 104 ? 3.175 13.628 20.549 1.00 91.50 104 ARG A CA 1
ATOM 829 C C . ARG A 1 104 ? 4.382 12.942 19.912 1.00 91.50 104 ARG A C 1
ATOM 831 O O . ARG A 1 104 ? 4.979 13.482 18.992 1.00 91.50 104 ARG A O 1
ATOM 838 N N . ARG A 1 105 ? 4.735 11.739 20.382 1.00 91.56 105 ARG A N 1
ATOM 839 C CA . ARG A 1 105 ? 5.824 10.947 19.789 1.00 91.56 105 ARG A CA 1
ATOM 840 C C . ARG A 1 105 ? 5.514 10.554 18.350 1.00 91.56 105 ARG A C 1
ATOM 842 O O . ARG A 1 105 ? 6.385 10.696 17.508 1.00 91.56 105 ARG A O 1
ATOM 849 N N . VAL A 1 106 ? 4.299 10.079 18.076 1.00 89.00 106 VAL A N 1
ATOM 850 C CA . VAL A 1 106 ? 3.879 9.715 16.714 1.00 89.00 106 VAL A CA 1
ATOM 851 C C . VAL A 1 106 ? 3.922 10.930 15.790 1.00 89.00 106 VAL A C 1
ATOM 853 O O . VAL A 1 106 ? 4.443 10.808 14.692 1.00 89.00 106 VAL A O 1
ATOM 856 N N . ARG A 1 107 ? 3.465 12.103 16.247 1.00 89.38 107 ARG A N 1
ATOM 857 C CA . ARG A 1 107 ? 3.524 13.346 15.468 1.00 89.38 107 ARG A CA 1
ATOM 858 C C . ARG A 1 107 ? 4.957 13.747 15.133 1.00 89.38 107 ARG A C 1
ATOM 860 O O . ARG A 1 107 ? 5.249 13.994 13.975 1.00 89.38 107 ARG A O 1
ATOM 867 N N . VAL A 1 108 ? 5.850 13.756 16.124 1.00 88.19 108 VAL A N 1
ATOM 868 C CA . VAL A 1 108 ? 7.270 14.077 15.900 1.00 88.19 108 VAL A CA 1
ATOM 869 C C . VAL A 1 108 ? 7.916 13.070 14.950 1.00 88.19 108 VAL A C 1
ATOM 871 O O . VAL A 1 108 ? 8.666 13.463 14.071 1.00 88.19 108 VAL A O 1
ATOM 874 N N . LEU A 1 109 ? 7.615 11.775 15.095 1.00 85.00 109 LEU A N 1
ATOM 875 C CA . LEU A 1 109 ? 8.115 10.758 14.169 1.00 85.00 109 LEU A CA 1
ATOM 876 C C . LEU A 1 109 ? 7.588 10.978 12.750 1.00 85.00 109 LEU A C 1
ATOM 878 O O . LEU A 1 109 ? 8.374 10.888 11.820 1.00 85.00 109 LEU A O 1
ATOM 882 N N . ALA A 1 110 ? 6.303 11.305 12.601 1.00 83.06 110 ALA A N 1
ATOM 883 C CA . ALA A 1 110 ? 5.700 11.606 11.310 1.00 83.06 110 ALA A CA 1
ATOM 884 C C . ALA A 1 110 ? 6.345 12.836 10.657 1.00 83.06 110 ALA A C 1
ATOM 886 O O . ALA A 1 110 ? 6.679 12.768 9.485 1.00 83.06 110 ALA A O 1
ATOM 887 N N . GLU A 1 111 ? 6.585 13.907 11.422 1.00 81.31 111 GLU A N 1
ATOM 888 C CA . GLU A 1 111 ? 7.294 15.114 10.966 1.00 81.31 111 GLU A CA 1
ATOM 889 C C . GLU A 1 111 ? 8.765 14.829 10.600 1.00 81.31 111 GLU A C 1
ATOM 891 O O . GLU A 1 111 ? 9.299 15.462 9.701 1.00 81.31 111 GLU A O 1
ATOM 896 N N . LEU A 1 112 ? 9.425 13.873 11.266 1.00 74.50 112 LEU A N 1
ATOM 897 C CA . LEU A 1 112 ? 10.802 13.463 10.949 1.00 74.50 112 LEU A CA 1
ATOM 898 C C . LEU A 1 112 ? 10.896 12.560 9.713 1.00 74.50 112 LEU A C 1
ATOM 900 O O . LEU A 1 112 ? 11.926 12.561 9.051 1.00 74.50 112 LEU A O 1
ATOM 904 N N . THR A 1 113 ? 9.862 11.759 9.442 1.00 66.62 113 THR A N 1
ATOM 905 C CA . THR A 1 113 ? 9.735 10.946 8.217 1.00 66.62 113 THR A CA 1
ATOM 906 C C . THR A 1 113 ? 9.086 11.701 7.069 1.00 66.62 113 THR A C 1
ATOM 908 O O . THR A 1 113 ? 9.007 11.178 5.960 1.00 66.62 113 THR A O 1
ATOM 911 N N . ASP A 1 114 ? 8.564 12.896 7.335 1.00 62.94 114 ASP A N 1
ATOM 912 C CA . ASP A 1 114 ? 8.124 13.802 6.295 1.00 62.94 114 ASP A CA 1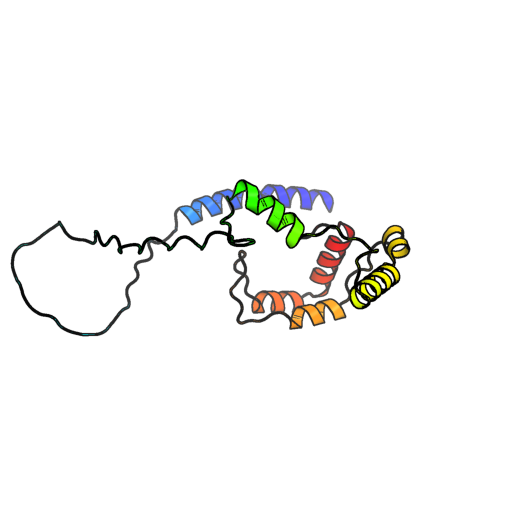
ATOM 913 C C . ASP A 1 114 ? 9.397 14.329 5.636 1.00 62.94 114 ASP A C 1
ATOM 915 O O . ASP A 1 114 ? 9.891 15.411 5.954 1.00 62.94 114 ASP A O 1
ATOM 919 N N . ASP A 1 115 ? 9.944 13.565 4.687 1.00 59.41 115 ASP A N 1
ATOM 920 C CA . ASP A 1 115 ? 10.963 14.057 3.759 1.00 59.41 115 ASP A CA 1
ATOM 921 C C . ASP A 1 115 ? 10.323 15.093 2.804 1.00 59.41 115 ASP A C 1
ATOM 923 O O . ASP A 1 115 ? 10.615 15.130 1.611 1.00 59.41 115 ASP A O 1
ATOM 927 N N . GLY A 1 116 ? 9.386 15.912 3.294 1.00 57.56 116 GLY A N 1
ATOM 928 C CA . GLY A 1 116 ? 8.471 16.756 2.542 1.00 57.56 116 GLY A CA 1
ATOM 929 C C . GLY A 1 116 ? 9.191 17.745 1.637 1.00 57.56 116 GLY A C 1
ATOM 930 O O . GLY A 1 116 ? 8.675 18.061 0.570 1.00 57.56 116 GLY A O 1
ATOM 931 N N . ASP A 1 117 ? 10.414 18.155 1.981 1.00 59.94 117 ASP A N 1
ATOM 932 C CA . ASP A 1 117 ? 11.272 18.965 1.108 1.00 59.94 117 ASP A CA 1
ATOM 933 C C . ASP A 1 117 ? 11.952 18.139 -0.005 1.00 59.94 117 ASP A C 1
ATOM 935 O O . ASP A 1 117 ? 12.122 18.618 -1.131 1.00 59.94 117 ASP A O 1
ATOM 939 N N . PHE A 1 118 ? 12.286 16.872 0.252 1.00 59.12 118 PHE A N 1
ATOM 940 C CA . PHE A 1 118 ? 12.829 15.942 -0.745 1.00 59.12 118 PHE A CA 1
ATOM 941 C C . PHE A 1 118 ? 11.737 15.470 -1.719 1.00 59.12 118 PHE A C 1
ATOM 943 O O . PHE A 1 118 ? 11.893 15.592 -2.934 1.00 59.12 118 PHE A O 1
ATOM 950 N N . PHE A 1 119 ? 10.583 15.035 -1.206 1.00 59.88 119 PHE A N 1
ATOM 951 C CA . PHE A 1 119 ? 9.430 14.624 -2.011 1.00 59.88 119 PHE A CA 1
ATOM 952 C C . PHE A 1 119 ? 8.814 15.779 -2.806 1.00 59.88 119 PHE A C 1
ATOM 954 O O . PHE A 1 119 ? 8.359 15.561 -3.928 1.00 59.88 119 PHE A O 1
ATOM 961 N N . ARG A 1 120 ? 8.813 17.014 -2.280 1.00 62.81 120 ARG A N 1
ATOM 962 C CA . ARG A 1 120 ? 8.350 18.187 -3.047 1.00 62.81 120 ARG A CA 1
ATOM 963 C C . ARG A 1 120 ? 9.304 18.594 -4.162 1.00 62.81 120 ARG A C 1
ATOM 965 O O . ARG A 1 120 ? 8.831 19.110 -5.170 1.00 62.81 120 ARG A O 1
ATOM 972 N N . SER A 1 121 ? 10.614 18.415 -3.984 1.00 65.81 121 SER A N 1
ATOM 973 C CA . SER A 1 121 ? 11.611 18.857 -4.970 1.00 65.81 121 SER A CA 1
ATOM 974 C C . SER A 1 121 ? 11.898 17.816 -6.052 1.00 65.81 121 SER A C 1
ATOM 976 O O . SER A 1 121 ? 12.051 18.183 -7.215 1.00 65.81 121 SER A O 1
ATOM 978 N N . MET A 1 122 ? 11.940 16.531 -5.693 1.00 69.81 122 MET A N 1
ATOM 979 C CA . MET A 1 122 ? 12.309 15.427 -6.591 1.00 69.81 122 MET A CA 1
ATOM 980 C C . MET A 1 122 ? 11.137 14.498 -6.937 1.00 69.81 122 MET A C 1
ATOM 982 O O . MET A 1 122 ? 11.259 13.677 -7.846 1.00 69.81 122 MET A O 1
ATOM 986 N N . GLY A 1 123 ? 9.994 14.640 -6.259 1.00 70.62 123 GLY A N 1
ATOM 987 C CA . GLY A 1 123 ? 8.862 13.724 -6.382 1.00 70.62 123 GLY A CA 1
ATOM 988 C C . GLY A 1 123 ? 9.063 12.419 -5.598 1.00 70.62 123 GLY A C 1
ATOM 989 O O . GLY A 1 123 ? 10.158 12.141 -5.103 1.00 70.62 123 GLY A O 1
ATOM 990 N N . PRO A 1 124 ? 8.005 11.602 -5.448 1.00 78.25 124 PRO A N 1
ATOM 991 C CA . PRO A 1 124 ? 8.133 10.280 -4.850 1.00 78.25 124 PRO A CA 1
ATOM 992 C C . PRO A 1 124 ? 8.993 9.351 -5.714 1.00 78.25 124 PRO A C 1
ATOM 994 O O . PRO A 1 124 ? 8.873 9.380 -6.943 1.00 78.25 124 PRO A O 1
ATOM 997 N N . PRO A 1 125 ? 9.849 8.512 -5.097 1.00 84.06 125 PRO A N 1
ATOM 998 C CA . PRO A 1 125 ? 10.602 7.525 -5.838 1.00 84.06 125 PRO A CA 1
ATOM 999 C C . PRO A 1 125 ? 9.625 6.529 -6.481 1.00 84.06 125 PRO A C 1
ATOM 1001 O O . PRO A 1 125 ? 8.544 6.278 -5.938 1.00 84.06 125 PRO A O 1
ATOM 1004 N N . PRO A 1 126 ? 9.981 5.964 -7.644 1.00 87.69 126 PRO A N 1
ATOM 1005 C CA . PRO A 1 126 ? 9.163 4.948 -8.286 1.00 87.69 126 PRO A CA 1
ATOM 1006 C C . PRO A 1 126 ? 9.095 3.684 -7.424 1.00 87.69 126 PRO A C 1
ATOM 1008 O O . PRO A 1 126 ? 9.985 3.412 -6.615 1.00 87.69 126 PRO A O 1
ATOM 1011 N N . PHE A 1 127 ? 8.054 2.885 -7.646 1.00 91.19 127 PHE A N 1
ATOM 1012 C CA . PHE A 1 127 ? 7.915 1.609 -6.956 1.00 91.19 127 PHE A CA 1
ATOM 1013 C C . PHE A 1 127 ? 9.043 0.651 -7.344 1.00 91.19 127 PHE A C 1
ATOM 1015 O O . PHE A 1 127 ? 9.519 0.638 -8.482 1.00 91.19 127 PHE A O 1
ATOM 1022 N N . THR A 1 128 ? 9.437 -0.200 -6.400 1.00 93.38 128 THR A N 1
ATOM 1023 C CA . THR A 1 128 ? 10.475 -1.219 -6.605 1.00 93.38 128 THR A CA 1
ATOM 1024 C C . THR A 1 128 ? 9.856 -2.605 -6.805 1.00 93.38 128 THR A C 1
ATOM 1026 O O . THR A 1 128 ? 8.829 -2.938 -6.213 1.00 93.38 128 THR A O 1
ATOM 1029 N N . HIS A 1 129 ? 10.521 -3.495 -7.551 1.00 92.56 129 HIS A N 1
ATOM 1030 C CA . HIS A 1 129 ? 10.088 -4.897 -7.696 1.00 92.56 129 HIS A CA 1
ATOM 1031 C C . HIS A 1 129 ? 9.895 -5.634 -6.367 1.00 92.56 129 HIS A C 1
ATOM 1033 O O . HIS A 1 129 ? 9.087 -6.556 -6.285 1.00 92.56 129 HIS A O 1
ATOM 1039 N N . LEU A 1 130 ? 10.643 -5.267 -5.323 1.00 93.31 130 LEU A N 1
ATOM 1040 C CA . LEU A 1 130 ? 10.472 -5.838 -3.986 1.00 93.31 130 LEU A CA 1
ATOM 1041 C C . LEU A 1 130 ? 9.109 -5.481 -3.390 1.00 93.31 130 LEU A C 1
ATOM 1043 O O . LEU A 1 130 ? 8.452 -6.350 -2.820 1.00 93.31 130 LEU A O 1
ATOM 1047 N N . GLU A 1 131 ? 8.664 -4.240 -3.568 1.00 93.19 131 GLU A N 1
ATOM 1048 C CA . GLU A 1 131 ? 7.357 -3.770 -3.106 1.00 93.19 131 GLU A CA 1
ATOM 1049 C C . GLU A 1 131 ? 6.240 -4.456 -3.885 1.00 93.19 131 GLU A C 1
ATOM 1051 O O . GLU A 1 131 ? 5.299 -4.962 -3.278 1.00 93.19 131 GLU A O 1
ATOM 1056 N N . LEU A 1 132 ? 6.397 -4.593 -5.207 1.00 93.25 132 LEU A N 1
ATOM 1057 C CA . LEU A 1 132 ? 5.456 -5.339 -6.044 1.00 93.25 132 LEU A CA 1
ATOM 1058 C C . LEU A 1 132 ? 5.347 -6.807 -5.597 1.00 93.25 132 LEU A C 1
ATOM 1060 O O . LEU A 1 132 ? 4.251 -7.345 -5.458 1.00 93.25 132 LEU A O 1
ATOM 1064 N N . LYS A 1 133 ? 6.473 -7.458 -5.278 1.00 92.06 133 LYS A N 1
ATOM 1065 C CA . LYS A 1 133 ? 6.481 -8.833 -4.749 1.00 92.06 133 LYS A CA 1
ATOM 1066 C C . LYS A 1 133 ? 5.827 -8.941 -3.373 1.00 92.06 133 LYS A C 1
ATOM 1068 O O . LYS A 1 133 ? 5.161 -9.939 -3.100 1.00 92.06 133 LYS A O 1
ATOM 1073 N N . LEU A 1 134 ? 6.023 -7.956 -2.500 1.00 92.81 134 LEU A N 1
ATOM 1074 C CA . LEU A 1 134 ? 5.366 -7.912 -1.193 1.00 92.81 134 LEU A CA 1
ATOM 1075 C C . LEU A 1 134 ? 3.855 -7.711 -1.344 1.00 92.81 134 LEU A C 1
ATOM 1077 O O . LEU A 1 134 ? 3.089 -8.435 -0.708 1.00 92.81 134 LEU A O 1
ATOM 1081 N N . ALA A 1 135 ? 3.429 -6.816 -2.236 1.00 91.81 135 ALA A N 1
ATOM 1082 C CA . ALA A 1 135 ? 2.025 -6.607 -2.567 1.00 91.81 135 ALA A CA 1
ATOM 1083 C C . ALA A 1 135 ? 1.390 -7.885 -3.135 1.00 91.81 135 ALA A C 1
ATOM 1085 O O . ALA A 1 135 ? 0.327 -8.295 -2.668 1.00 91.81 135 ALA A O 1
ATOM 1086 N N . ASN A 1 136 ? 2.084 -8.595 -4.030 1.00 90.81 136 ASN A N 1
ATOM 1087 C CA . ASN A 1 136 ? 1.622 -9.870 -4.584 1.00 90.81 136 ASN A CA 1
ATOM 1088 C C . ASN A 1 136 ? 1.349 -10.928 -3.498 1.00 90.81 136 ASN A C 1
ATOM 1090 O O . ASN A 1 136 ? 0.406 -11.703 -3.610 1.00 90.81 136 ASN A O 1
ATOM 1094 N N . ARG A 1 137 ? 2.105 -10.943 -2.394 1.00 89.88 137 ARG A N 1
ATOM 1095 C CA . ARG A 1 137 ? 1.857 -11.881 -1.279 1.00 89.88 137 ARG A CA 1
ATOM 1096 C C . ARG A 1 137 ? 0.576 -11.587 -0.500 1.00 89.88 137 ARG A C 1
ATOM 1098 O O . ARG A 1 137 ? 0.093 -12.464 0.207 1.00 89.88 137 ARG A O 1
ATOM 1105 N N . SER A 1 138 ? 0.049 -10.370 -0.597 1.00 90.44 138 SER A N 1
ATOM 1106 C CA . SER A 1 138 ? -1.170 -9.963 0.109 1.00 90.44 138 SER A CA 1
ATOM 1107 C C . SER A 1 138 ? -2.463 -10.373 -0.610 1.00 90.44 138 SER A C 1
ATOM 1109 O O . SER A 1 138 ? -3.548 -10.280 -0.028 1.00 90.44 138 SER A O 1
ATOM 1111 N N . PHE A 1 139 ? -2.365 -10.838 -1.860 1.00 88.19 139 PHE A N 1
ATOM 1112 C CA . PHE A 1 139 ? -3.512 -11.328 -2.615 1.00 88.19 139 PHE A CA 1
ATOM 1113 C C . PHE A 1 139 ? -3.970 -12.682 -2.071 1.00 88.19 139 PHE A C 1
ATOM 1115 O O . PHE A 1 139 ? -3.244 -13.672 -2.112 1.00 88.19 139 PHE A O 1
ATOM 1122 N N . ASP A 1 140 ? -5.208 -12.719 -1.584 1.00 87.62 140 ASP A N 1
ATOM 1123 C CA . ASP A 1 140 ? -5.855 -13.939 -1.111 1.00 87.62 140 ASP A CA 1
ATOM 1124 C C . ASP A 1 140 ? -6.802 -14.469 -2.193 1.00 87.62 140 ASP A C 1
ATOM 1126 O O . ASP A 1 140 ? -7.756 -13.795 -2.584 1.00 87.62 140 ASP A O 1
ATOM 1130 N N . GLN A 1 141 ? -6.541 -15.690 -2.658 1.00 86.69 141 GLN A N 1
ATOM 1131 C CA . GLN A 1 141 ? -7.318 -16.379 -3.694 1.00 86.69 141 GLN A CA 1
ATOM 1132 C C . GLN A 1 141 ? -8.742 -16.729 -3.248 1.00 86.69 141 GLN A C 1
ATOM 1134 O O . GLN A 1 141 ? -9.592 -17.020 -4.084 1.00 86.69 141 GLN A O 1
ATOM 1139 N N . LYS A 1 142 ? -9.022 -16.696 -1.940 1.00 88.19 142 LYS A N 1
ATOM 1140 C CA . LYS A 1 142 ? -10.361 -16.961 -1.397 1.00 88.19 142 LYS A CA 1
ATOM 1141 C C . LYS A 1 142 ? -11.269 -15.733 -1.404 1.00 88.19 142 LYS A C 1
ATOM 1143 O O . LYS A 1 142 ? -12.446 -15.854 -1.066 1.00 88.19 142 LYS A O 1
ATOM 1148 N N . LYS A 1 143 ? -10.744 -14.550 -1.740 1.00 87.69 143 LYS A N 1
ATOM 1149 C CA . LYS A 1 143 ? -11.562 -13.340 -1.849 1.00 87.69 143 LYS A CA 1
ATOM 1150 C C . LYS A 1 143 ? -12.465 -13.424 -3.075 1.00 87.69 143 LYS A C 1
ATOM 1152 O O . LYS A 1 143 ? -12.076 -13.942 -4.118 1.00 87.69 143 LYS A O 1
ATOM 1157 N N . ALA A 1 144 ? -13.675 -12.892 -2.925 1.00 89.31 144 ALA A N 1
ATOM 1158 C CA . ALA A 1 144 ? -14.608 -12.746 -4.031 1.00 89.31 144 ALA A CA 1
ATOM 1159 C C . ALA A 1 144 ? -13.979 -11.909 -5.166 1.00 89.31 144 ALA A C 1
ATOM 1161 O O . ALA A 1 144 ? -13.146 -11.039 -4.882 1.00 89.31 144 ALA A O 1
ATOM 1162 N N . PRO A 1 145 ? -14.363 -12.158 -6.430 1.00 90.56 145 PRO A N 1
ATOM 1163 C CA . PRO A 1 145 ? -13.889 -11.372 -7.564 1.00 90.56 145 PRO A CA 1
ATOM 1164 C C . PRO A 1 145 ? -14.226 -9.885 -7.399 1.00 90.56 145 PRO A C 1
ATOM 1166 O O . PRO A 1 145 ? -15.223 -9.523 -6.769 1.00 90.56 145 PRO A O 1
ATOM 1169 N N . SER A 1 146 ? -13.384 -9.030 -7.983 1.00 84.31 146 SER A N 1
ATOM 1170 C CA . SER A 1 146 ? -13.628 -7.583 -8.029 1.00 84.31 146 SER A CA 1
ATOM 1171 C C . SER A 1 146 ? -14.866 -7.249 -8.882 1.00 84.31 146 SER A C 1
ATOM 1173 O O . SER A 1 146 ? -15.405 -8.108 -9.580 1.00 84.31 146 SER A O 1
ATOM 1175 N N . ALA A 1 147 ? -15.288 -5.980 -8.882 1.00 88.69 147 ALA A N 1
ATOM 1176 C CA . ALA A 1 147 ? -16.344 -5.470 -9.765 1.00 88.69 147 ALA A CA 1
ATOM 1177 C C . ALA A 1 147 ? -16.046 -5.717 -11.259 1.00 88.69 147 ALA A C 1
ATOM 1179 O O . ALA A 1 147 ? -16.970 -5.885 -12.051 1.00 88.69 147 ALA A O 1
ATOM 1180 N N . ASP A 1 148 ? -14.763 -5.808 -11.617 1.00 87.94 148 ASP A N 1
ATOM 1181 C CA . ASP A 1 148 ? -14.287 -6.126 -12.969 1.00 87.94 148 ASP A CA 1
ATOM 1182 C C . ASP A 1 148 ? -14.379 -7.623 -13.316 1.00 87.94 148 ASP A C 1
ATOM 1184 O O . ASP A 1 148 ? -14.061 -8.026 -14.432 1.00 87.94 148 ASP A O 1
ATOM 1188 N N . GLY A 1 149 ? -14.779 -8.471 -12.364 1.00 89.62 149 GLY A N 1
ATOM 1189 C CA . GLY A 1 149 ? -14.895 -9.920 -12.539 1.00 89.62 149 GLY A CA 1
ATOM 1190 C C . GLY A 1 149 ? -13.574 -10.689 -12.439 1.00 89.62 149 GLY A C 1
ATOM 1191 O O . GLY A 1 149 ? -13.593 -11.917 -12.455 1.00 89.62 149 GLY A O 1
ATOM 1192 N N . TYR A 1 150 ? -12.434 -10.007 -12.291 1.00 89.56 150 TYR A N 1
ATOM 1193 C CA . TYR A 1 150 ? -11.140 -10.662 -12.105 1.00 89.56 150 TYR A CA 1
ATOM 1194 C C . TYR A 1 150 ? -10.957 -11.184 -10.677 1.00 89.56 150 TYR A C 1
ATOM 1196 O O . TYR A 1 150 ? -11.207 -10.484 -9.688 1.00 89.56 150 TYR A O 1
ATOM 1204 N N . THR A 1 151 ? -10.489 -12.425 -10.583 1.00 91.12 151 THR A N 1
ATOM 1205 C CA . THR A 1 151 ? -10.096 -13.096 -9.345 1.00 91.12 151 THR A CA 1
ATOM 1206 C C . THR A 1 151 ? -8.605 -12.892 -9.061 1.00 91.12 151 THR A C 1
ATOM 1208 O O . THR A 1 151 ? -7.807 -12.573 -9.947 1.00 91.12 151 THR A O 1
ATOM 1211 N N . ALA A 1 152 ? -8.211 -13.043 -7.795 1.00 91.38 152 ALA A N 1
ATOM 1212 C CA . ALA A 1 152 ? -6.851 -12.737 -7.351 1.00 91.38 152 ALA A CA 1
ATOM 1213 C C . ALA A 1 152 ? -5.772 -13.618 -8.011 1.00 91.38 152 ALA A C 1
ATOM 1215 O O . ALA A 1 152 ? -4.656 -13.157 -8.229 1.00 91.38 152 ALA A O 1
ATOM 1216 N N . ASP A 1 153 ? -6.095 -14.863 -8.356 1.00 91.81 153 ASP A N 1
ATOM 1217 C CA . ASP A 1 153 ? -5.229 -15.784 -9.099 1.00 91.81 153 ASP A CA 1
ATOM 1218 C C . ASP A 1 153 ? -4.924 -15.290 -10.522 1.00 91.81 153 ASP A C 1
ATOM 1220 O O . ASP A 1 153 ? -3.763 -15.323 -10.931 1.00 91.81 153 ASP A O 1
ATOM 1224 N N . ILE A 1 154 ? -5.922 -14.759 -11.239 1.00 92.00 154 ILE A N 1
ATOM 1225 C CA . ILE A 1 154 ? -5.741 -14.172 -12.576 1.00 92.00 154 ILE A CA 1
ATOM 1226 C C . ILE A 1 154 ? -4.832 -12.945 -12.487 1.00 92.00 154 ILE A C 1
ATOM 1228 O O . ILE A 1 154 ? -3.869 -12.835 -13.248 1.00 92.00 154 ILE A O 1
ATOM 1232 N N . CYS A 1 155 ? -5.091 -12.050 -11.528 1.00 91.12 155 CYS A N 1
ATOM 1233 C CA . CYS A 1 155 ? -4.265 -10.861 -11.314 1.00 91.12 155 CYS A CA 1
ATOM 1234 C C . CYS A 1 155 ? -2.816 -11.237 -10.978 1.00 91.12 155 CYS A C 1
ATOM 1236 O O . CYS A 1 155 ? -1.884 -10.688 -11.561 1.00 91.12 155 CYS A O 1
ATOM 1238 N N . LEU A 1 156 ? -2.613 -12.211 -10.087 1.00 92.56 156 LEU A N 1
ATOM 1239 C CA . LEU A 1 156 ? -1.280 -12.709 -9.748 1.00 92.56 156 LEU A CA 1
ATOM 1240 C C . LEU A 1 156 ? -0.569 -13.309 -10.957 1.00 92.56 156 LEU A C 1
ATOM 1242 O O . LEU A 1 156 ? 0.622 -13.071 -11.148 1.00 92.56 156 LEU A O 1
ATOM 1246 N N . HIS A 1 157 ? -1.281 -14.090 -11.769 1.00 92.88 157 HIS A N 1
ATOM 1247 C CA . HIS A 1 157 ? -0.705 -14.676 -12.968 1.00 92.88 157 HIS A CA 1
ATOM 1248 C C . HIS A 1 157 ? -0.275 -13.589 -13.959 1.00 92.88 157 HIS A C 1
ATOM 1250 O O . HIS A 1 157 ? 0.869 -13.603 -14.402 1.00 92.88 157 HIS A O 1
ATOM 1256 N N . ALA A 1 158 ? -1.135 -12.600 -14.218 1.00 92.94 158 AL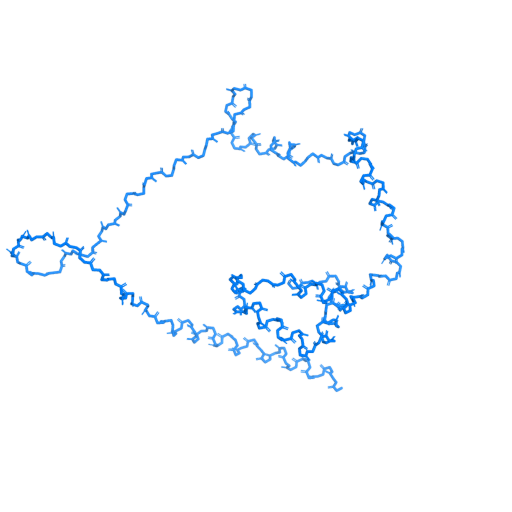A A N 1
ATOM 1257 C CA . ALA A 1 158 ? -0.827 -11.474 -15.095 1.00 92.94 158 ALA A CA 1
ATOM 1258 C C . ALA A 1 158 ? 0.398 -10.677 -14.617 1.00 92.94 158 ALA A C 1
ATOM 1260 O O . ALA A 1 158 ? 1.302 -10.413 -15.407 1.00 92.94 158 ALA A O 1
ATOM 1261 N N . ILE A 1 159 ? 0.476 -10.357 -13.321 1.00 93.19 159 ILE A N 1
ATOM 1262 C CA . ILE A 1 159 ? 1.610 -9.606 -12.760 1.00 93.19 159 ILE A CA 1
ATOM 1263 C C . ILE A 1 159 ? 2.913 -10.408 -12.845 1.00 93.19 159 ILE A C 1
ATOM 1265 O O . ILE A 1 159 ? 3.976 -9.838 -13.065 1.00 93.19 159 ILE A O 1
ATOM 1269 N N . ASN A 1 160 ? 2.854 -11.731 -12.680 1.00 92.12 160 ASN A N 1
ATOM 1270 C CA . ASN A 1 160 ? 4.041 -12.577 -12.797 1.00 92.12 160 ASN A CA 1
ATOM 1271 C C . ASN A 1 160 ? 4.499 -12.774 -14.252 1.00 92.12 160 ASN A C 1
ATOM 1273 O O . ASN A 1 160 ? 5.675 -13.064 -14.460 1.00 92.12 160 ASN A O 1
ATOM 1277 N N . LEU A 1 161 ? 3.600 -12.641 -15.235 1.00 95.38 161 LEU A N 1
ATOM 1278 C CA . LEU A 1 161 ? 3.944 -12.720 -16.657 1.00 95.38 161 LEU A CA 1
ATOM 1279 C C . LEU A 1 161 ? 4.760 -11.505 -17.113 1.00 95.38 161 LEU A C 1
ATOM 1281 O O . LEU A 1 161 ? 5.751 -11.682 -17.816 1.00 95.38 161 LEU A O 1
ATOM 1285 N N . ASP A 1 162 ? 4.365 -10.299 -16.701 1.00 94.31 162 ASP A N 1
ATOM 1286 C CA . ASP A 1 162 ? 5.076 -9.061 -17.039 1.00 94.31 162 ASP A CA 1
ATOM 1287 C C . ASP A 1 162 ? 5.091 -8.083 -15.850 1.00 94.31 162 ASP A C 1
ATOM 1289 O O . ASP A 1 162 ? 4.282 -7.154 -15.786 1.00 94.31 162 ASP A O 1
ATOM 1293 N N . PRO A 1 163 ? 5.997 -8.274 -14.874 1.00 94.06 163 PRO A N 1
ATOM 1294 C CA . PRO A 1 163 ? 6.057 -7.416 -13.695 1.00 94.06 163 PRO A CA 1
ATOM 1295 C C . PRO A 1 163 ? 6.500 -5.985 -14.025 1.00 94.06 163 PRO A C 1
ATOM 1297 O O . PRO A 1 163 ? 6.138 -5.058 -13.298 1.00 94.06 163 PRO A O 1
ATOM 1300 N N . ASP A 1 164 ? 7.263 -5.793 -15.103 1.00 94.56 164 ASP A N 1
ATOM 1301 C CA . ASP A 1 164 ? 7.818 -4.494 -15.484 1.00 94.56 164 ASP A CA 1
ATOM 1302 C C . ASP A 1 164 ? 6.726 -3.559 -16.005 1.00 94.56 164 ASP A C 1
ATOM 1304 O O . ASP A 1 164 ? 6.707 -2.378 -15.647 1.00 94.56 164 ASP A O 1
ATOM 1308 N N . LEU A 1 165 ? 5.766 -4.088 -16.769 1.00 94.19 165 LEU A N 1
ATOM 1309 C CA . LEU A 1 165 ? 4.599 -3.334 -17.222 1.00 94.19 165 LEU A CA 1
ATOM 1310 C C . LEU A 1 165 ? 3.781 -2.787 -16.047 1.00 94.19 165 LEU A C 1
ATOM 1312 O O . LEU A 1 165 ? 3.448 -1.598 -16.023 1.00 94.19 165 LEU A O 1
ATOM 1316 N N . PHE A 1 166 ? 3.470 -3.632 -15.058 1.00 92.62 16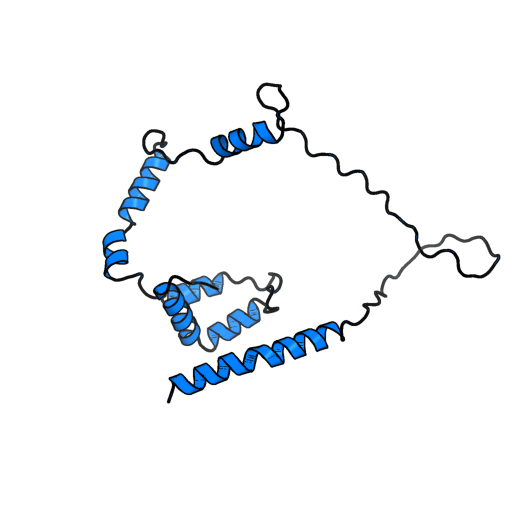6 PHE A N 1
ATOM 1317 C CA . PHE A 1 166 ? 2.714 -3.199 -13.880 1.00 92.62 166 PHE A CA 1
ATOM 1318 C C . PHE A 1 166 ? 3.515 -2.213 -13.032 1.00 92.62 166 PHE A C 1
ATOM 1320 O O . PHE A 1 166 ? 2.955 -1.224 -12.559 1.00 92.62 166 PHE A O 1
ATOM 1327 N N . LEU A 1 167 ? 4.825 -2.425 -12.879 1.00 94.12 167 LEU A N 1
ATOM 1328 C CA . LEU A 1 167 ? 5.684 -1.499 -12.149 1.00 94.12 167 LEU A CA 1
ATOM 1329 C C . LEU A 1 167 ? 5.748 -0.125 -12.827 1.00 94.12 167 LEU A C 1
ATOM 1331 O O . LEU A 1 167 ? 5.652 0.902 -12.151 1.00 94.12 167 LEU A O 1
ATOM 1335 N N . PHE A 1 168 ? 5.863 -0.102 -14.155 1.00 93.56 168 PHE A N 1
ATOM 1336 C CA . PHE A 1 168 ? 5.845 1.122 -14.948 1.00 93.56 168 PHE A CA 1
ATOM 1337 C C . PHE A 1 168 ? 4.503 1.849 -14.824 1.00 93.56 168 PHE A C 1
ATOM 1339 O O . PHE A 1 168 ? 4.484 3.052 -14.562 1.00 93.56 168 PHE A O 1
ATOM 1346 N N . LEU A 1 169 ? 3.387 1.125 -14.953 1.00 93.19 169 LEU A N 1
ATOM 1347 C CA . LEU A 1 169 ? 2.043 1.688 -14.825 1.00 93.19 169 LEU A CA 1
ATOM 1348 C C . LEU A 1 169 ? 1.828 2.312 -13.439 1.00 93.19 169 LEU A C 1
ATOM 1350 O O . LEU A 1 169 ? 1.423 3.469 -13.342 1.00 93.19 169 LEU A O 1
ATOM 1354 N N . LEU A 1 170 ? 2.159 1.578 -12.374 1.00 92.69 170 LEU A N 1
ATOM 1355 C CA . LEU A 1 170 ? 2.021 2.047 -10.994 1.00 92.69 170 LEU A CA 1
ATOM 1356 C C . LEU A 1 170 ? 2.920 3.253 -10.711 1.00 92.69 170 LEU A C 1
ATOM 1358 O O . LEU A 1 170 ? 2.471 4.236 -10.122 1.00 92.69 170 LEU A O 1
ATOM 1362 N N . SER A 1 171 ? 4.170 3.213 -11.175 1.00 92.00 171 SER A N 1
ATOM 1363 C CA . SER A 1 171 ? 5.102 4.336 -11.026 1.00 92.00 171 SER A CA 1
ATOM 1364 C C . SER A 1 171 ? 4.625 5.561 -11.804 1.00 92.00 171 SER A C 1
ATOM 1366 O O . SER A 1 171 ? 4.783 6.693 -11.346 1.00 92.00 171 SER A O 1
ATOM 1368 N N . ARG A 1 172 ? 3.977 5.357 -12.957 1.00 91.56 172 ARG A N 1
ATOM 1369 C CA . ARG A 1 172 ? 3.369 6.444 -13.721 1.00 91.56 172 ARG A CA 1
ATOM 1370 C C . ARG A 1 172 ? 2.181 7.052 -12.982 1.00 91.56 172 ARG A C 1
ATOM 1372 O O . ARG A 1 172 ? 2.129 8.276 -12.909 1.00 91.56 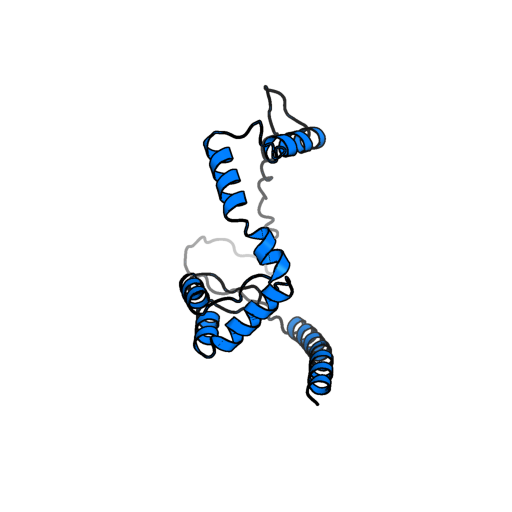172 ARG A O 1
ATOM 1379 N N . CYS A 1 173 ? 1.287 6.236 -12.419 1.00 92.56 173 CYS A N 1
ATOM 1380 C CA . CYS A 1 173 ? 0.172 6.681 -11.571 1.00 92.56 173 CYS A CA 1
ATOM 1381 C C . CYS A 1 173 ? 0.655 7.500 -10.368 1.00 92.56 173 CYS A C 1
ATOM 1383 O O . CYS A 1 173 ? 0.094 8.557 -10.075 1.00 92.56 173 CYS A O 1
ATOM 1385 N N . LEU A 1 174 ? 1.735 7.052 -9.721 1.00 90.38 174 LEU A N 1
ATOM 1386 C CA . LEU A 1 174 ? 2.354 7.753 -8.600 1.00 90.38 174 LEU A CA 1
ATOM 1387 C C . LEU A 1 174 ? 2.892 9.129 -9.013 1.00 90.38 174 LEU A C 1
ATOM 1389 O O . LEU A 1 174 ? 2.633 10.112 -8.325 1.00 90.38 174 LEU A O 1
ATOM 1393 N N . ALA A 1 175 ? 3.566 9.214 -10.163 1.00 87.69 175 ALA A N 1
ATOM 1394 C CA . ALA A 1 175 ? 4.105 10.470 -10.685 1.00 87.69 175 ALA A CA 1
ATOM 1395 C C . ALA A 1 175 ? 3.020 11.498 -11.062 1.00 87.69 175 ALA A C 1
ATOM 1397 O O . ALA A 1 175 ? 3.275 12.698 -11.010 1.00 87.69 175 ALA A O 1
ATOM 1398 N N . ILE A 1 176 ? 1.824 11.049 -11.461 1.00 89.50 176 ILE A N 1
ATOM 1399 C CA . ILE A 1 176 ? 0.694 11.929 -11.814 1.00 89.50 176 ILE A CA 1
ATOM 1400 C C . ILE A 1 176 ? -0.308 12.123 -10.664 1.00 89.50 176 ILE A C 1
ATOM 1402 O O . ILE A 1 176 ? -1.309 12.810 -10.852 1.00 89.50 176 ILE A O 1
ATOM 1406 N N . HIS A 1 177 ? -0.067 11.509 -9.500 1.00 88.19 177 HIS A N 1
ATOM 1407 C CA . HIS A 1 177 ? -0.971 11.498 -8.343 1.00 88.19 177 HIS A CA 1
ATOM 1408 C C . HIS A 1 177 ? -2.420 11.090 -8.674 1.00 88.19 177 HIS A C 1
ATOM 1410 O O . HIS A 1 177 ? -3.370 11.598 -8.079 1.00 88.19 177 HIS A O 1
ATOM 1416 N N . HIS A 1 178 ? -2.597 10.163 -9.619 1.00 89.06 178 HIS A N 1
ATOM 1417 C CA . HIS A 1 178 ? -3.910 9.694 -10.058 1.00 89.06 178 HIS A CA 1
ATOM 1418 C C . HIS A 1 178 ? -3.952 8.166 -10.064 1.00 89.06 178 HIS A C 1
ATOM 1420 O O . HIS A 1 178 ? -3.231 7.518 -10.829 1.00 89.06 178 HIS A O 1
ATOM 1426 N N . PHE A 1 179 ? -4.837 7.605 -9.241 1.00 88.06 179 PHE A N 1
ATOM 1427 C CA . PHE A 1 179 ? -5.065 6.167 -9.120 1.00 88.06 179 PHE A CA 1
ATOM 1428 C C . PHE A 1 179 ? -6.491 5.825 -9.581 1.00 88.06 179 PHE A C 1
ATOM 1430 O O . PHE A 1 179 ? -7.399 6.614 -9.309 1.00 88.06 179 PHE A O 1
ATOM 1437 N N . PRO A 1 180 ? -6.667 4.721 -10.329 1.00 76.88 180 PRO A N 1
ATOM 1438 C CA . PRO A 1 180 ? -7.975 4.250 -10.777 1.00 76.88 180 PRO A CA 1
ATOM 1439 C C . PRO A 1 180 ? -8.854 3.744 -9.626 1.00 76.88 180 PRO A C 1
ATOM 1441 O O . PRO A 1 180 ? -8.297 3.329 -8.582 1.00 76.88 180 PRO A O 1
#

Foldseek 3Di:
DVVVVVVVVVVVPPVVVVVVVVVVVVPPDPDDDDDDDDDDDDDDDDDDDDDDDDDPPPPPPPPPPPDDADDDPNDGDDPVRVVVVCCCVVPPDDDCVPDDPVRVVVVVVVVVPCPVVCCVVPNDDADDPVVVVVVLVPFDQPDQADPVRDGSVNVSVVCVVPVPVVSVVRRVCRRVVHDD

Organism: Euphydryas editha (NCBI:txid104508)

Secondary structure (DSSP, 8-state):
-HHHHHHHHHHHHHHHHHHHHHHHHH------------------------S--S--------PPPPPPP-EETTEEPPHHHHHHHHHHHHS----SSS--HHHHHHHHHHHHH--HHHHHHH-PPPPPHHHHHHHHHT--TTSPPPTTS--HHHHHHHHHH-HHHHHHHHHHHHHTT---

Radius of gyration: 29.65 Å; chains: 1; bounding box: 74×56×66 Å

pLDDT: mean 71.73, std 20.22, range [29.19, 95.38]